Protein AF-A0A971NQT0-F1 (afdb_monomer_lite)

Radius of gyration: 19.62 Å; chains: 1; bounding box: 48×28×65 Å

Sequence (144 aa):
MRKAYPRRPQDSVWAGLAGVVLLFSMAAGVLRVYGTMVNWQVFLDGGLTQASLNLLVGLGTFQALISLMGLAGMRMSTAAGKLLPWAAVILNILAYWIERLGLWAKEQRGGNILFMIGAHLLWVALMVAFTIKPTVKEEHGQGD

pLDDT: mean 84.33, std 16.76, range [38.16, 98.31]

Structure (mmCIF, N/CA/C/O backbone):
data_AF-A0A971NQT0-F1
#
_entry.id   AF-A0A971NQT0-F1
#
loop_
_atom_site.group_PDB
_atom_site.id
_atom_site.type_symbol
_atom_site.label_atom_id
_atom_site.label_alt_id
_atom_site.label_comp_id
_atom_site.label_asym_id
_atom_site.label_entity_id
_atom_site.label_seq_id
_atom_site.pdbx_PDB_ins_code
_atom_site.Cartn_x
_atom_site.Cartn_y
_atom_site.Cartn_z
_atom_site.occupancy
_atom_site.B_iso_or_equiv
_atom_site.auth_seq_id
_atom_site.auth_comp_id
_atom_site.auth_asym_id
_atom_site.auth_atom_id
_atom_site.pdbx_PDB_model_num
ATOM 1 N N . MET A 1 1 ? 13.061 -12.566 -43.569 1.00 46.69 1 MET A N 1
ATOM 2 C CA . MET A 1 1 ? 13.692 -12.126 -42.304 1.00 46.69 1 MET A CA 1
ATOM 3 C C . MET A 1 1 ? 12.637 -11.452 -41.430 1.00 46.69 1 MET A C 1
ATOM 5 O O . MET A 1 1 ? 12.144 -10.397 -41.809 1.00 46.69 1 MET A O 1
ATOM 9 N N . ARG A 1 2 ? 12.214 -12.068 -40.314 1.00 44.81 2 ARG A N 1
ATOM 10 C CA . ARG A 1 2 ? 11.331 -11.400 -39.339 1.00 44.81 2 ARG A CA 1
ATOM 11 C C . ARG A 1 2 ? 12.193 -10.433 -38.528 1.00 44.81 2 ARG A C 1
ATOM 13 O O . ARG A 1 2 ? 13.165 -10.873 -37.924 1.00 44.81 2 ARG A O 1
ATOM 20 N N . LYS A 1 3 ? 11.870 -9.136 -38.532 1.00 45.25 3 LYS A N 1
ATOM 21 C CA . LYS A 1 3 ? 12.507 -8.170 -37.627 1.00 45.25 3 LYS A CA 1
ATOM 22 C C . LYS A 1 3 ? 12.198 -8.606 -36.195 1.00 45.25 3 LYS A C 1
ATOM 24 O O . LYS A 1 3 ? 11.035 -8.593 -35.795 1.00 45.25 3 LYS A O 1
ATOM 29 N N . ALA A 1 4 ? 13.219 -9.028 -35.454 1.00 52.34 4 ALA A N 1
ATOM 30 C CA . ALA A 1 4 ? 13.107 -9.207 -34.017 1.00 52.34 4 ALA A CA 1
ATOM 31 C C . ALA A 1 4 ? 12.853 -7.820 -33.418 1.00 52.34 4 ALA A C 1
ATOM 33 O O . ALA A 1 4 ? 13.722 -6.950 -33.448 1.00 52.34 4 ALA A O 1
ATOM 34 N N . TYR A 1 5 ? 11.625 -7.574 -32.965 1.00 47.00 5 TYR A N 1
ATOM 35 C CA . TYR A 1 5 ? 11.344 -6.374 -32.192 1.00 47.00 5 TYR A CA 1
ATOM 36 C C . TYR A 1 5 ? 12.098 -6.494 -30.864 1.00 47.00 5 TYR A C 1
ATOM 38 O O . TYR A 1 5 ? 12.036 -7.561 -30.246 1.00 47.00 5 TYR A O 1
ATOM 46 N N . PRO A 1 6 ? 12.811 -5.445 -30.418 1.00 55.88 6 PRO A N 1
ATOM 47 C CA . PRO A 1 6 ? 13.465 -5.482 -29.120 1.00 55.88 6 PRO A CA 1
ATOM 48 C C . PRO A 1 6 ? 12.402 -5.757 -28.053 1.00 55.88 6 PRO A C 1
ATOM 50 O O . PRO A 1 6 ? 11.391 -5.048 -27.990 1.00 55.88 6 PRO A O 1
ATOM 53 N N . ARG A 1 7 ? 12.615 -6.808 -27.248 1.00 53.78 7 ARG A N 1
ATOM 54 C CA . ARG A 1 7 ? 11.741 -7.130 -26.114 1.00 53.78 7 ARG A CA 1
ATOM 55 C C . ARG A 1 7 ? 11.618 -5.897 -25.233 1.00 53.78 7 ARG A C 1
ATOM 57 O O . ARG A 1 7 ? 12.614 -5.229 -24.934 1.00 53.78 7 ARG A O 1
ATOM 64 N N . ARG A 1 8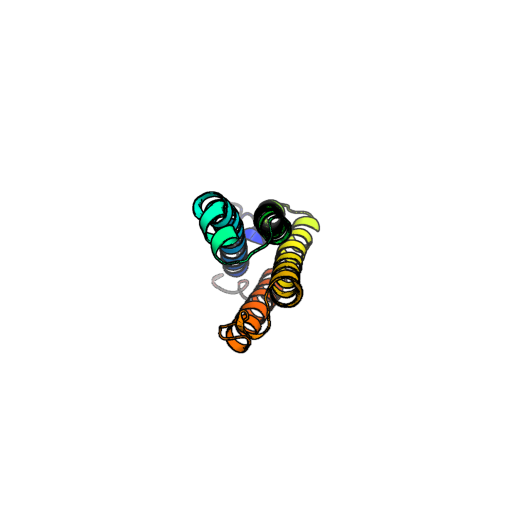 ? 10.392 -5.564 -24.835 1.00 57.84 8 ARG A N 1
ATOM 65 C CA . ARG A 1 8 ? 10.196 -4.444 -23.915 1.00 57.84 8 ARG A CA 1
ATOM 66 C C . ARG A 1 8 ? 10.791 -4.862 -22.566 1.00 57.84 8 ARG A C 1
ATOM 68 O O . ARG A 1 8 ? 10.710 -6.034 -22.212 1.00 57.84 8 ARG A O 1
ATOM 75 N N . PRO A 1 9 ? 11.328 -3.936 -21.751 1.00 56.16 9 PRO A N 1
ATOM 76 C CA . PRO A 1 9 ? 11.770 -4.248 -20.381 1.00 56.16 9 PRO A CA 1
ATOM 77 C C . PRO A 1 9 ? 10.693 -4.957 -19.526 1.00 56.16 9 PRO A C 1
ATOM 79 O O . PRO A 1 9 ? 11.000 -5.630 -18.543 1.00 56.16 9 PRO A O 1
ATOM 82 N N . GLN A 1 10 ? 9.432 -4.813 -19.945 1.00 60.56 10 GLN A N 1
ATOM 83 C CA . GLN A 1 10 ? 8.220 -5.445 -19.424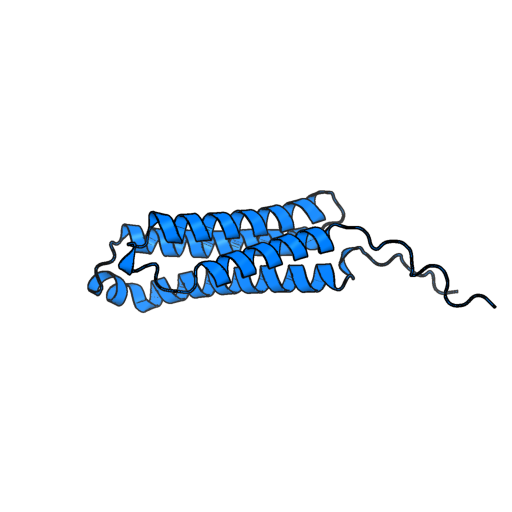 1.00 60.56 10 GLN A CA 1
ATOM 84 C C . GLN A 1 10 ? 8.171 -6.974 -19.599 1.00 60.56 10 GLN A C 1
ATOM 86 O O . GLN A 1 10 ? 7.427 -7.620 -18.872 1.00 60.56 10 GLN A O 1
ATOM 91 N N . ASP A 1 11 ? 8.975 -7.554 -20.493 1.00 65.75 11 ASP A N 1
ATOM 92 C CA . ASP A 1 11 ? 8.972 -8.994 -20.795 1.00 65.75 11 ASP A CA 1
ATOM 93 C C . ASP A 1 11 ? 9.915 -9.795 -19.873 1.00 65.75 11 ASP A C 1
ATOM 95 O O . ASP A 1 11 ? 10.142 -10.989 -20.074 1.00 65.75 11 ASP A O 1
ATOM 99 N N . SER A 1 12 ? 10.506 -9.143 -18.865 1.00 80.25 12 SER A N 1
ATOM 100 C CA . SER A 1 12 ? 11.396 -9.799 -17.906 1.00 80.25 12 SER A CA 1
ATOM 101 C C . SER A 1 12 ? 10.616 -10.542 -16.819 1.00 80.25 12 SER A C 1
ATOM 103 O O . SER A 1 12 ? 9.587 -10.072 -16.330 1.00 80.25 12 SER A O 1
ATOM 105 N N . VAL A 1 13 ? 11.157 -11.676 -16.360 1.00 85.88 13 VAL A N 1
ATOM 106 C CA . VAL A 1 13 ? 10.616 -12.427 -15.208 1.00 85.88 13 VAL A CA 1
ATOM 107 C C . VAL A 1 13 ? 10.488 -11.522 -13.975 1.00 85.88 13 VAL A C 1
ATOM 109 O O . VAL A 1 13 ? 9.508 -11.608 -13.240 1.00 85.88 13 VAL A O 1
ATOM 112 N N . TRP A 1 14 ? 11.428 -10.591 -13.791 1.00 86.88 14 TRP A N 1
ATOM 113 C CA . TRP A 1 14 ? 11.418 -9.618 -12.697 1.00 86.88 14 TRP A CA 1
ATOM 114 C C . TRP A 1 14 ? 10.257 -8.627 -12.786 1.00 86.88 14 TRP A C 1
ATOM 116 O O . TRP A 1 14 ? 9.636 -8.334 -11.768 1.00 86.88 14 TRP A O 1
ATOM 126 N N . ALA A 1 15 ? 9.916 -8.153 -13.989 1.00 86.38 15 ALA A N 1
ATOM 127 C CA . ALA A 1 15 ? 8.720 -7.341 -14.201 1.00 86.38 15 ALA A CA 1
ATOM 128 C C . ALA A 1 15 ? 7.439 -8.146 -13.930 1.00 86.38 15 ALA A C 1
ATOM 130 O O . ALA A 1 15 ? 6.526 -7.639 -13.283 1.00 86.38 15 ALA A O 1
ATOM 131 N N . GLY A 1 16 ? 7.386 -9.415 -14.341 1.00 88.38 16 GLY A N 1
ATOM 132 C CA . GLY A 1 16 ? 6.269 -10.304 -14.009 1.00 88.38 16 GLY A CA 1
ATOM 133 C C . GLY A 1 16 ? 6.078 -10.460 -12.496 1.00 88.38 16 GLY A C 1
ATOM 134 O O . GLY A 1 16 ? 4.986 -10.235 -11.978 1.00 88.38 16 GLY A O 1
ATOM 135 N N . LEU A 1 17 ? 7.155 -10.767 -11.771 1.00 91.50 17 LEU A N 1
ATOM 136 C CA . LEU A 1 17 ? 7.138 -10.924 -10.315 1.00 91.50 17 LEU A CA 1
ATOM 137 C C . LEU A 1 17 ? 6.782 -9.619 -9.587 1.00 91.50 17 LEU A C 1
ATOM 139 O O . LEU A 1 17 ? 5.973 -9.641 -8.661 1.00 91.50 17 LEU A O 1
ATOM 143 N N . ALA A 1 18 ? 7.337 -8.476 -10.005 1.00 91.31 18 ALA A N 1
ATOM 144 C CA . ALA A 1 18 ? 6.981 -7.175 -9.434 1.00 91.31 18 ALA A CA 1
ATOM 145 C C . ALA A 1 18 ? 5.495 -6.851 -9.668 1.00 91.31 18 ALA A C 1
ATOM 147 O O . ALA A 1 18 ? 4.808 -6.381 -8.759 1.00 91.31 18 ALA A O 1
ATOM 148 N N . GLY A 1 19 ? 4.969 -7.191 -10.850 1.00 92.94 19 GLY A N 1
ATOM 149 C CA . GLY A 1 19 ? 3.542 -7.107 -11.148 1.00 92.94 19 GLY A CA 1
ATOM 150 C C . GLY A 1 19 ? 2.695 -7.980 -10.218 1.00 92.94 19 GLY A C 1
ATOM 151 O O . GLY A 1 19 ? 1.688 -7.515 -9.692 1.00 92.94 19 GLY A O 1
ATOM 152 N N . VAL A 1 20 ? 3.122 -9.214 -9.940 1.00 93.88 20 VAL A N 1
ATOM 153 C CA . VAL A 1 20 ? 2.439 -10.109 -8.989 1.00 93.88 20 VAL A CA 1
ATOM 154 C C . VAL A 1 20 ? 2.418 -9.520 -7.573 1.00 93.88 20 VAL A C 1
ATOM 156 O O . VAL A 1 20 ? 1.371 -9.533 -6.929 1.00 93.88 20 VAL A O 1
ATOM 159 N N . VAL A 1 21 ? 3.526 -8.942 -7.096 1.00 93.06 21 VAL A N 1
ATOM 160 C CA . VAL A 1 21 ? 3.580 -8.280 -5.776 1.00 93.06 21 VAL A CA 1
ATOM 161 C C . VAL A 1 21 ? 2.604 -7.105 -5.691 1.00 93.06 21 VAL A C 1
ATOM 163 O O . VAL A 1 21 ? 1.876 -6.973 -4.703 1.00 93.06 21 VAL A O 1
ATOM 166 N N . LEU A 1 22 ? 2.547 -6.269 -6.729 1.00 95.44 22 LEU A N 1
ATOM 167 C CA . LEU A 1 22 ? 1.607 -5.149 -6.783 1.00 95.44 22 LEU A CA 1
ATOM 168 C C . LEU A 1 22 ? 0.156 -5.634 -6.879 1.00 95.44 22 LEU A C 1
ATOM 170 O O . LEU A 1 22 ? -0.720 -5.063 -6.234 1.00 95.44 22 LEU A O 1
ATOM 174 N N . LEU A 1 23 ? -0.110 -6.717 -7.610 1.00 96.69 23 LEU A N 1
ATOM 175 C CA . LEU A 1 23 ? -1.442 -7.314 -7.684 1.00 96.69 23 LEU A CA 1
ATOM 176 C C . LEU A 1 23 ? -1.895 -7.860 -6.324 1.00 96.69 23 LEU A C 1
ATOM 178 O O . LEU A 1 23 ? -3.018 -7.587 -5.903 1.00 96.69 23 LEU A O 1
ATOM 182 N N . PHE A 1 24 ? -1.021 -8.571 -5.607 1.00 95.25 24 PHE A N 1
ATOM 183 C CA . PHE A 1 24 ? -1.312 -9.024 -4.246 1.00 95.25 24 PHE A CA 1
ATOM 184 C C . PHE A 1 24 ? -1.527 -7.853 -3.291 1.00 95.25 24 PHE A C 1
ATOM 186 O O . PHE A 1 24 ? -2.463 -7.883 -2.497 1.00 95.25 24 PHE A O 1
ATOM 193 N N . SER A 1 25 ? -0.716 -6.799 -3.398 1.00 95.25 25 SER A N 1
ATOM 194 C CA . SER A 1 25 ? -0.894 -5.581 -2.599 1.00 95.25 25 SER A CA 1
ATOM 195 C C . SER A 1 25 ? -2.246 -4.923 -2.873 1.00 95.25 25 SER A C 1
ATOM 197 O O . SER A 1 25 ? -2.943 -4.552 -1.928 1.00 95.25 25 SER A O 1
ATOM 199 N N . MET A 1 26 ? -2.658 -4.852 -4.143 1.00 97.62 26 MET A N 1
ATOM 200 C CA . MET A 1 26 ? -3.960 -4.325 -4.547 1.00 97.62 26 MET A CA 1
ATOM 201 C C . MET A 1 26 ? -5.107 -5.160 -3.971 1.00 97.62 26 MET A C 1
ATOM 203 O O . MET A 1 26 ? -6.004 -4.616 -3.327 1.00 97.62 26 MET A O 1
ATOM 207 N N . ALA A 1 27 ? -5.054 -6.481 -4.158 1.00 97.50 27 ALA A N 1
ATOM 208 C CA . ALA A 1 27 ? -6.061 -7.406 -3.650 1.00 97.50 27 ALA A CA 1
ATOM 209 C C . ALA A 1 27 ? -6.161 -7.353 -2.119 1.00 97.50 27 ALA A C 1
ATOM 211 O O . ALA A 1 27 ? -7.262 -7.314 -1.580 1.00 97.50 27 ALA A O 1
ATOM 212 N N . ALA A 1 28 ? -5.030 -7.275 -1.414 1.00 94.75 28 ALA A N 1
ATOM 213 C CA . ALA A 1 28 ? -5.002 -7.126 0.037 1.00 94.75 28 ALA A CA 1
ATOM 214 C C . ALA A 1 28 ? -5.652 -5.812 0.502 1.00 94.75 28 ALA A C 1
ATOM 216 O O . ALA A 1 28 ? -6.382 -5.820 1.490 1.00 94.75 28 ALA A O 1
ATOM 217 N N . GLY A 1 29 ? -5.445 -4.705 -0.221 1.00 96.31 29 GLY A N 1
ATOM 218 C CA . GLY A 1 29 ? -6.124 -3.435 0.054 1.00 96.31 29 GLY A CA 1
ATOM 219 C C . GLY A 1 29 ? -7.645 -3.542 -0.095 1.00 96.31 29 GLY A C 1
ATOM 220 O O . GLY A 1 29 ? -8.384 -3.150 0.806 1.00 96.31 29 GLY A O 1
ATOM 221 N N . VAL A 1 30 ? -8.117 -4.160 -1.184 1.00 98.00 30 VAL A N 1
ATOM 222 C CA . VAL A 1 30 ? -9.554 -4.393 -1.431 1.00 98.00 30 VAL A CA 1
ATOM 223 C C . VAL A 1 30 ? -10.165 -5.310 -0.371 1.00 98.00 30 VAL A C 1
ATOM 225 O O . VAL A 1 30 ? -11.208 -4.986 0.195 1.00 98.00 30 VAL A O 1
ATOM 228 N N . LEU A 1 31 ? -9.507 -6.431 -0.062 1.00 97.56 31 LEU A N 1
ATOM 229 C CA . LEU A 1 31 ? -9.960 -7.367 0.968 1.00 97.56 31 LEU A CA 1
ATOM 230 C C . LEU A 1 31 ? -9.993 -6.719 2.351 1.00 97.56 31 LEU A C 1
ATOM 232 O O . LEU A 1 31 ? -10.904 -7.009 3.121 1.00 97.56 31 LEU A O 1
ATOM 236 N N . ARG A 1 32 ? -9.047 -5.823 2.661 1.00 94.81 32 ARG A N 1
ATOM 237 C CA . ARG A 1 32 ? -9.062 -5.046 3.906 1.00 94.81 32 ARG A CA 1
ATOM 238 C C . ARG A 1 32 ? -10.301 -4.163 3.977 1.00 94.81 32 ARG A C 1
ATOM 240 O O . ARG A 1 32 ? -11.034 -4.258 4.951 1.00 94.81 32 ARG A O 1
ATOM 247 N N . VAL A 1 33 ? -10.569 -3.363 2.941 1.00 97.69 33 VAL A N 1
ATOM 248 C CA . VAL A 1 33 ? -11.761 -2.495 2.893 1.00 97.69 33 VAL A CA 1
ATOM 249 C C . VAL A 1 33 ? -13.035 -3.316 3.056 1.00 97.69 33 VAL A C 1
ATOM 251 O O . VAL A 1 33 ? -13.853 -3.023 3.925 1.00 97.69 33 VAL A O 1
ATOM 254 N N . TYR A 1 34 ? -13.173 -4.377 2.260 1.00 97.94 34 TYR A N 1
ATOM 255 C CA . TYR A 1 34 ? -14.333 -5.256 2.310 1.00 97.94 34 TYR A CA 1
ATOM 256 C C . TYR A 1 34 ? -14.496 -5.910 3.688 1.00 97.94 34 TYR A C 1
ATOM 258 O O . TYR A 1 34 ? -15.573 -5.856 4.276 1.00 97.94 34 TYR A O 1
ATOM 266 N N . GLY A 1 35 ? -13.417 -6.466 4.243 1.00 96.31 35 GLY A N 1
ATOM 267 C CA . GLY A 1 35 ? -13.412 -7.096 5.560 1.00 96.31 35 GLY A CA 1
ATOM 268 C C . GLY A 1 35 ? -13.783 -6.125 6.680 1.00 96.31 35 GLY A C 1
ATOM 269 O O . GLY A 1 35 ? -14.577 -6.486 7.548 1.00 96.31 35 GLY A O 1
ATOM 270 N N . THR A 1 36 ? -13.277 -4.888 6.639 1.00 95.62 36 THR A N 1
ATOM 271 C CA . THR A 1 36 ? -13.642 -3.831 7.592 1.00 95.62 36 THR A CA 1
ATOM 272 C C . THR A 1 36 ? -15.110 -3.439 7.473 1.00 95.62 36 THR A C 1
ATOM 274 O O . THR A 1 36 ? -15.775 -3.306 8.494 1.00 95.62 36 THR A O 1
ATOM 277 N N . MET A 1 37 ? -15.638 -3.296 6.255 1.00 97.06 37 MET A N 1
ATOM 278 C CA . MET A 1 37 ? -17.041 -2.929 6.037 1.00 97.06 37 MET A CA 1
ATOM 279 C C . MET A 1 37 ? -18.010 -4.032 6.476 1.00 97.06 37 MET A C 1
ATOM 281 O O . MET A 1 37 ? -18.991 -3.747 7.156 1.00 97.06 37 MET A O 1
ATOM 285 N N . VAL A 1 38 ? -17.729 -5.291 6.130 1.00 98.00 38 VAL A N 1
ATOM 286 C CA . VAL A 1 38 ? -18.597 -6.426 6.487 1.00 98.00 38 VAL A CA 1
ATOM 287 C C . VAL A 1 38 ? -18.593 -6.692 7.991 1.00 98.00 38 VAL A C 1
ATOM 289 O O . VAL A 1 38 ? -19.630 -7.020 8.557 1.00 98.00 38 VAL A O 1
ATOM 292 N N . ASN A 1 39 ? -17.449 -6.520 8.655 1.00 96.38 39 ASN A N 1
ATOM 293 C CA . ASN A 1 39 ? -17.301 -6.783 10.089 1.00 96.38 39 ASN A CA 1
ATOM 294 C C . ASN A 1 39 ? -17.331 -5.498 10.929 1.00 96.38 39 ASN A C 1
ATOM 296 O O . ASN A 1 39 ? -16.823 -5.482 12.048 1.00 96.38 39 ASN A O 1
ATOM 300 N N . TRP A 1 40 ? -17.912 -4.415 10.401 1.00 95.75 40 TRP A N 1
ATOM 301 C CA . TRP A 1 40 ? -17.847 -3.089 11.016 1.00 95.75 40 TRP A CA 1
ATOM 302 C C . TRP A 1 40 ? -18.321 -3.090 12.471 1.00 95.75 40 TRP A C 1
ATOM 304 O O . TRP A 1 40 ? -17.589 -2.670 13.365 1.00 95.75 40 TRP A O 1
ATOM 314 N N . GLN A 1 41 ? -19.524 -3.622 12.712 1.00 96.50 41 GLN A N 1
ATOM 315 C CA . GLN A 1 41 ? -20.105 -3.672 14.053 1.00 96.50 41 GLN A CA 1
ATOM 316 C C . GLN A 1 41 ? -19.307 -4.589 14.984 1.00 96.50 41 GLN A C 1
ATOM 318 O O . GLN A 1 41 ? -19.037 -4.214 16.116 1.00 96.50 41 GLN A O 1
ATOM 323 N N . VAL A 1 42 ? -18.835 -5.734 14.481 1.00 95.00 42 VAL A N 1
ATOM 324 C CA . VAL A 1 42 ? -18.010 -6.677 15.253 1.00 95.00 42 VAL A CA 1
ATOM 325 C C . VAL A 1 42 ? -16.731 -6.008 15.758 1.00 95.00 42 VAL A C 1
ATOM 327 O O . VAL A 1 42 ? -16.322 -6.234 16.894 1.00 95.00 42 VAL A O 1
ATOM 330 N N . PHE A 1 43 ? -16.096 -5.158 14.947 1.00 92.94 43 PHE A N 1
ATOM 331 C CA . PHE A 1 43 ? -14.912 -4.431 15.392 1.00 92.94 43 PHE A CA 1
ATOM 332 C C . PHE A 1 43 ? -15.226 -3.329 16.408 1.00 92.94 43 PHE A C 1
ATOM 334 O O . PHE A 1 43 ? -14.442 -3.149 17.340 1.00 92.94 43 PHE A O 1
ATOM 341 N N . LEU A 1 44 ? -16.349 -2.615 16.255 1.00 94.06 44 LEU A N 1
ATOM 342 C CA . LEU A 1 44 ? -16.808 -1.647 17.260 1.00 94.06 44 LEU A CA 1
ATOM 343 C C . LEU A 1 44 ? -17.077 -2.338 18.603 1.00 94.06 44 LEU A C 1
ATOM 345 O O . LEU A 1 44 ? -16.583 -1.886 19.634 1.00 94.06 44 LEU A O 1
ATOM 349 N N . ASP A 1 45 ? -17.781 -3.470 18.576 1.00 94.69 45 ASP A N 1
ATOM 350 C CA . ASP A 1 45 ? -18.077 -4.282 19.760 1.00 94.69 45 ASP A CA 1
ATOM 351 C C . ASP A 1 45 ? -16.791 -4.863 20.380 1.00 94.69 45 ASP A C 1
ATOM 353 O O . ASP A 1 45 ? -16.687 -5.019 21.595 1.00 94.69 45 ASP A O 1
ATOM 357 N N . GLY A 1 46 ? -15.774 -5.122 19.550 1.00 87.81 46 GLY A N 1
ATOM 358 C CA . GLY A 1 46 ? -14.423 -5.519 19.955 1.00 87.81 46 GLY A CA 1
ATOM 359 C C . GLY A 1 46 ? -13.549 -4.381 20.499 1.00 87.81 46 GLY A C 1
ATOM 360 O O . GLY A 1 46 ? -12.378 -4.610 20.804 1.00 87.81 46 GLY A O 1
ATOM 361 N N . GLY A 1 47 ? -14.088 -3.163 20.617 1.00 88.62 47 GLY A N 1
ATOM 362 C CA . GLY A 1 47 ? -13.417 -2.018 21.231 1.00 88.62 47 GLY A CA 1
ATOM 363 C C . GLY A 1 47 ? -12.622 -1.129 20.271 1.00 88.62 47 GLY A C 1
ATOM 364 O O . GLY A 1 47 ? -11.904 -0.240 20.735 1.00 88.62 47 GLY A O 1
ATOM 365 N N . LEU A 1 48 ? -12.728 -1.319 18.949 1.00 89.25 48 LEU A N 1
ATOM 366 C CA . LEU A 1 48 ? -12.183 -0.348 17.995 1.00 89.25 48 LEU A CA 1
ATOM 367 C C . LEU A 1 48 ? -13.075 0.893 17.939 1.00 89.25 48 LEU A C 1
ATOM 369 O O . LEU A 1 48 ? -14.299 0.823 17.991 1.00 89.25 48 LEU A O 1
ATOM 373 N N . THR A 1 49 ? -12.451 2.055 17.766 1.00 92.25 49 THR A N 1
ATOM 374 C CA . THR A 1 49 ? -13.192 3.301 17.555 1.00 92.25 49 THR A CA 1
ATOM 375 C C . THR A 1 49 ? -13.638 3.434 16.099 1.00 92.25 49 THR A C 1
ATOM 377 O O . THR A 1 49 ? -13.002 2.905 15.183 1.00 92.25 49 THR A O 1
ATOM 380 N N . GLN A 1 50 ? -14.677 4.236 15.855 1.00 94.19 50 GLN A N 1
ATOM 381 C CA . GLN A 1 50 ? -15.103 4.585 14.496 1.00 94.19 50 GLN A CA 1
ATOM 382 C C . GLN A 1 50 ? -13.970 5.231 13.678 1.00 94.19 50 GLN A C 1
ATOM 384 O O . GLN A 1 50 ? -13.830 4.963 12.485 1.00 94.19 50 GLN A O 1
ATOM 389 N N . ALA A 1 51 ? -13.120 6.038 14.322 1.00 92.38 51 ALA A N 1
ATOM 390 C CA . ALA A 1 51 ? -11.954 6.643 13.684 1.00 92.38 51 ALA A CA 1
ATOM 391 C C . ALA A 1 51 ? -10.940 5.586 13.212 1.00 92.38 51 ALA A C 1
ATOM 393 O O . ALA A 1 51 ? -10.444 5.676 12.090 1.00 92.38 51 ALA A O 1
ATOM 394 N N . SER A 1 52 ? -10.682 4.556 14.025 1.00 91.12 52 SER A N 1
ATOM 395 C CA . SER A 1 52 ? -9.802 3.438 13.662 1.00 91.12 52 SER A CA 1
ATOM 396 C C . SER A 1 52 ? -10.327 2.681 12.439 1.00 91.12 52 SER A C 1
ATOM 398 O O . SER A 1 52 ? -9.557 2.376 11.532 1.00 91.12 52 SER A O 1
ATOM 400 N N . LEU A 1 53 ? -11.638 2.428 12.372 1.00 93.75 53 LEU A N 1
ATOM 401 C CA . LEU A 1 53 ? -12.258 1.726 11.241 1.00 93.75 53 LEU A CA 1
ATOM 402 C C . LEU A 1 53 ? -12.252 2.555 9.956 1.00 93.75 53 LEU A C 1
ATOM 404 O O . LEU A 1 53 ? -11.894 2.040 8.896 1.00 93.75 53 LEU A O 1
ATOM 408 N N . ASN A 1 54 ? -12.563 3.850 10.053 1.00 94.94 54 ASN A N 1
ATOM 409 C CA . ASN A 1 54 ? -12.440 4.778 8.927 1.00 94.94 54 ASN A CA 1
ATOM 410 C C . ASN A 1 54 ? -11.010 4.792 8.375 1.00 94.94 54 ASN A C 1
ATOM 412 O O . ASN A 1 54 ? -10.803 4.798 7.162 1.00 94.94 54 ASN A O 1
ATOM 416 N N . LEU A 1 55 ? -10.016 4.763 9.263 1.00 92.56 55 LEU A N 1
ATOM 417 C CA . LEU A 1 55 ? -8.617 4.766 8.871 1.00 92.56 55 LEU A CA 1
ATOM 418 C C . LEU A 1 55 ? -8.195 3.422 8.246 1.00 92.56 55 LEU A C 1
ATOM 420 O O . LEU A 1 55 ? -7.492 3.442 7.240 1.00 92.56 55 LEU A O 1
ATOM 424 N N . LEU A 1 56 ? -8.687 2.274 8.729 1.00 93.44 56 LEU A N 1
ATOM 425 C CA . LEU A 1 56 ? -8.472 0.971 8.073 1.00 93.44 56 LEU A CA 1
ATOM 426 C C . LEU A 1 56 ? -9.044 0.929 6.649 1.00 93.44 56 LEU A C 1
ATOM 428 O O . LEU A 1 56 ? -8.367 0.466 5.726 1.00 93.44 56 LEU A O 1
ATOM 432 N N . VAL A 1 57 ? -10.254 1.463 6.446 1.00 96.62 57 VAL A N 1
ATOM 433 C CA . VAL A 1 57 ? -10.845 1.618 5.106 1.00 96.62 57 VAL A CA 1
ATOM 434 C C . VAL A 1 57 ? -9.998 2.558 4.247 1.00 96.62 57 VAL A C 1
ATOM 436 O O . VAL A 1 57 ? -9.702 2.245 3.092 1.00 96.62 57 VAL A O 1
ATOM 439 N N . GLY A 1 58 ? -9.565 3.688 4.808 1.00 95.94 58 GLY A N 1
ATOM 440 C CA . GLY A 1 58 ? -8.721 4.662 4.121 1.00 95.94 58 GLY A CA 1
ATOM 441 C C . GLY A 1 58 ? -7.387 4.068 3.664 1.00 95.94 58 GLY A C 1
ATOM 442 O O . GLY A 1 58 ? -7.032 4.192 2.494 1.00 95.94 58 GLY A O 1
ATOM 443 N N . LEU A 1 59 ? -6.678 3.363 4.548 1.00 94.56 59 LEU A N 1
ATOM 444 C CA . LEU A 1 59 ? -5.403 2.714 4.232 1.00 94.56 59 LEU A CA 1
ATOM 445 C C . LEU A 1 59 ? -5.564 1.561 3.243 1.00 94.56 59 LEU A C 1
ATOM 447 O O . LEU A 1 59 ? -4.750 1.442 2.330 1.00 94.56 59 LEU A O 1
ATOM 451 N N . GLY A 1 60 ? -6.618 0.749 3.368 1.00 96.25 60 GLY A N 1
ATOM 452 C CA . GLY A 1 60 ? -6.913 -0.307 2.397 1.00 96.25 60 GLY A CA 1
ATOM 453 C C . GLY A 1 60 ? -7.204 0.255 1.002 1.00 96.25 60 GLY A C 1
ATOM 454 O O . GLY A 1 60 ? -6.670 -0.238 0.007 1.00 96.25 60 GLY A O 1
ATOM 455 N N . THR A 1 61 ? -7.973 1.345 0.931 1.00 97.94 61 THR A N 1
ATOM 456 C CA . THR A 1 61 ? -8.272 2.051 -0.324 1.00 97.94 61 THR A CA 1
ATOM 457 C C . THR A 1 61 ? -7.007 2.659 -0.925 1.00 97.94 61 THR A C 1
ATOM 459 O O . THR A 1 61 ? -6.719 2.450 -2.102 1.00 97.94 61 THR A O 1
ATOM 462 N N . PHE A 1 62 ? -6.212 3.360 -0.114 1.00 97.12 62 PHE A N 1
ATOM 463 C CA . PHE A 1 62 ? -4.931 3.930 -0.528 1.00 97.12 62 PHE A CA 1
ATOM 464 C C . PHE A 1 62 ? -3.984 2.856 -1.078 1.00 97.12 62 PHE A C 1
ATOM 466 O O . PHE A 1 62 ? -3.453 3.010 -2.177 1.00 97.12 62 PHE A O 1
ATOM 473 N N . GLN A 1 63 ? -3.834 1.740 -0.360 1.00 97.56 63 GLN A N 1
ATOM 474 C CA . GLN A 1 63 ? -3.022 0.598 -0.774 1.00 97.56 63 GLN A CA 1
ATOM 475 C C . GLN A 1 63 ? -3.506 0.008 -2.108 1.00 97.56 63 GLN A C 1
ATOM 477 O O . GLN A 1 63 ? -2.692 -0.283 -2.989 1.00 97.56 63 GLN A O 1
ATOM 482 N N . ALA A 1 64 ? -4.820 -0.142 -2.300 1.00 97.88 64 ALA A N 1
ATOM 483 C CA . ALA A 1 64 ? -5.377 -0.632 -3.558 1.00 97.88 64 ALA A CA 1
ATOM 484 C C . ALA A 1 64 ? -5.070 0.314 -4.730 1.00 97.88 64 ALA A C 1
ATOM 486 O O . ALA A 1 64 ? -4.559 -0.121 -5.765 1.00 97.88 64 ALA A O 1
ATOM 487 N N . LEU A 1 65 ? -5.316 1.613 -4.545 1.00 98.31 65 LEU A N 1
ATOM 488 C CA . LEU A 1 65 ? -5.116 2.629 -5.578 1.00 98.31 65 LEU A CA 1
ATOM 489 C C . LEU A 1 65 ? -3.643 2.801 -5.948 1.00 98.31 65 LEU A C 1
ATOM 491 O O . LEU A 1 65 ? -3.311 2.809 -7.133 1.00 98.31 65 LEU A O 1
ATOM 495 N N . ILE A 1 66 ? -2.743 2.888 -4.964 1.00 97.38 66 ILE A N 1
ATOM 496 C CA . ILE A 1 66 ? -1.317 3.076 -5.244 1.00 97.38 66 ILE A CA 1
ATOM 497 C C . ILE A 1 66 ? -0.723 1.846 -5.942 1.00 97.38 66 ILE A C 1
ATOM 499 O O . ILE A 1 66 ? 0.089 1.979 -6.856 1.00 97.38 66 ILE A O 1
ATOM 503 N N . SER A 1 67 ? -1.187 0.646 -5.584 1.00 97.50 67 SER A N 1
ATOM 504 C CA . SER A 1 67 ? -0.768 -0.597 -6.236 1.00 97.50 67 SER A CA 1
ATOM 505 C C . SER A 1 67 ? -1.266 -0.673 -7.681 1.00 97.50 67 SER A C 1
ATOM 507 O O . SER A 1 67 ? -0.505 -1.050 -8.575 1.00 97.50 67 SER A O 1
ATOM 509 N N . LEU A 1 68 ? -2.506 -0.241 -7.938 1.00 97.31 68 LEU A N 1
ATOM 510 C CA . LEU A 1 68 ? -3.051 -0.107 -9.290 1.00 97.31 68 LEU A CA 1
ATOM 511 C C . LEU A 1 68 ? -2.258 0.912 -10.123 1.00 97.31 68 LEU A C 1
ATOM 513 O O . LEU A 1 68 ? -1.931 0.636 -11.278 1.00 97.31 68 LEU A O 1
ATOM 517 N N . MET A 1 69 ? -1.896 2.058 -9.540 1.00 96.19 69 MET A N 1
ATOM 518 C CA . MET A 1 69 ? -1.027 3.046 -10.190 1.00 96.19 69 MET A CA 1
ATOM 519 C C . MET A 1 69 ? 0.354 2.469 -10.509 1.00 96.19 69 MET A C 1
ATOM 521 O O . MET A 1 69 ? 0.876 2.715 -11.595 1.00 96.19 69 MET A O 1
ATOM 525 N N . GLY A 1 70 ? 0.929 1.666 -9.609 1.00 95.19 70 GLY A N 1
ATOM 526 C CA . GLY A 1 70 ? 2.167 0.929 -9.857 1.00 95.19 70 GLY A CA 1
ATOM 527 C C . GLY A 1 70 ? 2.041 0.006 -11.071 1.00 95.19 70 GLY A C 1
ATOM 528 O O . GLY A 1 70 ? 2.843 0.103 -11.997 1.00 95.19 70 GLY A O 1
ATOM 529 N N . LEU A 1 71 ? 0.991 -0.823 -11.115 1.00 94.69 71 LEU A N 1
ATOM 530 C CA . LEU A 1 71 ? 0.710 -1.742 -12.227 1.00 94.69 71 LEU A CA 1
ATOM 531 C C . LEU A 1 71 ? 0.519 -1.014 -13.563 1.00 94.69 71 LEU A C 1
ATOM 533 O O . LEU A 1 71 ? 1.069 -1.432 -14.584 1.00 94.69 71 LEU A O 1
ATOM 537 N N . ALA A 1 72 ? -0.250 0.077 -13.565 1.00 93.06 72 ALA A N 1
ATOM 538 C CA . ALA A 1 72 ? -0.434 0.915 -14.745 1.00 93.06 72 ALA A CA 1
ATOM 539 C C . ALA A 1 72 ? 0.897 1.543 -15.182 1.00 93.06 72 ALA A C 1
ATOM 541 O O . ALA A 1 72 ? 1.237 1.527 -16.367 1.00 93.06 72 ALA A O 1
ATOM 542 N N . GLY A 1 73 ? 1.683 2.012 -14.211 1.00 91.31 73 GLY A N 1
ATOM 543 C CA . GLY A 1 73 ? 3.012 2.567 -14.405 1.00 91.31 73 GLY A CA 1
ATOM 544 C C . GLY A 1 73 ? 3.943 1.608 -15.131 1.00 91.31 73 GLY A C 1
ATOM 545 O O . GLY A 1 73 ? 4.537 2.008 -16.124 1.00 91.31 73 GLY A O 1
ATOM 546 N N . MET A 1 74 ? 3.988 0.327 -14.744 1.00 88.62 74 MET A N 1
ATOM 547 C CA . MET A 1 74 ? 4.840 -0.684 -15.400 1.00 88.62 74 MET A CA 1
ATOM 548 C C . MET A 1 74 ? 4.646 -0.757 -16.921 1.00 88.62 74 MET A C 1
ATOM 550 O O . MET A 1 74 ? 5.572 -1.139 -17.636 1.00 88.62 74 MET A O 1
ATOM 554 N N . ARG A 1 75 ? 3.468 -0.378 -17.437 1.00 85.94 75 ARG A N 1
ATOM 555 C CA . ARG A 1 75 ? 3.141 -0.399 -18.873 1.00 85.94 75 ARG A CA 1
ATOM 556 C C . ARG A 1 75 ? 3.677 0.812 -19.646 1.00 85.94 75 ARG A C 1
ATOM 558 O O . ARG A 1 75 ? 3.691 0.785 -20.876 1.00 85.94 75 ARG A O 1
ATOM 565 N N . MET A 1 76 ? 4.153 1.848 -18.960 1.00 84.31 76 MET A N 1
ATOM 566 C CA . MET A 1 76 ? 4.671 3.071 -19.573 1.00 84.31 76 MET A CA 1
ATOM 567 C C . MET A 1 76 ? 6.124 2.892 -20.041 1.00 84.31 76 MET A C 1
ATOM 569 O O . MET A 1 76 ? 6.949 2.313 -19.340 1.00 84.31 76 MET A O 1
ATOM 573 N N . SER A 1 77 ? 6.464 3.433 -21.215 1.00 75.19 77 SER A N 1
ATOM 574 C CA . SER A 1 77 ? 7.833 3.417 -21.768 1.00 75.19 77 SER A CA 1
ATOM 575 C C . SER A 1 77 ? 8.713 4.581 -21.290 1.00 75.19 77 SER A C 1
ATOM 577 O O . SER A 1 77 ? 9.866 4.696 -21.701 1.00 75.19 77 SER A O 1
ATOM 579 N N . THR A 1 78 ? 8.173 5.468 -20.454 1.00 81.31 78 THR A N 1
ATOM 580 C CA . THR A 1 78 ? 8.854 6.657 -19.927 1.00 81.31 78 THR A CA 1
ATOM 581 C C . THR A 1 78 ? 9.542 6.359 -18.590 1.00 81.31 78 THR A C 1
ATOM 583 O O . THR A 1 78 ? 9.430 5.260 -18.047 1.00 81.31 78 THR A O 1
ATOM 586 N N . ALA A 1 79 ? 10.224 7.351 -18.003 1.00 83.06 79 ALA A N 1
ATOM 587 C CA . ALA A 1 79 ? 10.782 7.242 -16.649 1.00 83.06 79 ALA A CA 1
ATOM 588 C C . ALA A 1 79 ? 9.726 6.839 -15.595 1.00 83.06 79 ALA A C 1
ATOM 590 O O . ALA A 1 79 ? 10.044 6.134 -14.634 1.00 83.06 79 ALA A O 1
ATOM 591 N N . ALA A 1 80 ? 8.455 7.198 -15.819 1.00 85.44 80 ALA A N 1
ATOM 592 C CA . ALA A 1 80 ? 7.332 6.786 -14.979 1.00 85.44 80 ALA A CA 1
ATOM 593 C C . ALA A 1 80 ? 7.188 5.257 -14.881 1.00 85.44 80 ALA A C 1
ATOM 595 O O . ALA A 1 80 ? 6.768 4.757 -13.838 1.00 85.44 80 ALA A O 1
ATOM 596 N N . GLY A 1 81 ? 7.626 4.515 -15.908 1.00 85.56 81 GLY A N 1
ATOM 597 C CA . GLY A 1 81 ? 7.600 3.053 -15.937 1.00 85.56 81 GLY A CA 1
ATOM 598 C C . GLY A 1 81 ? 8.440 2.373 -14.863 1.00 85.56 81 GLY A C 1
ATOM 599 O O . GLY A 1 81 ? 8.162 1.237 -14.488 1.00 85.56 81 GLY A O 1
ATOM 600 N N . LYS A 1 82 ? 9.434 3.085 -14.321 1.00 86.88 82 LYS A N 1
ATOM 601 C CA . LYS A 1 82 ? 10.236 2.629 -13.179 1.00 86.88 82 LYS A CA 1
ATOM 602 C C . LYS A 1 82 ? 9.814 3.303 -11.880 1.00 86.88 82 LYS A C 1
ATOM 604 O O . LYS A 1 82 ? 9.769 2.646 -10.846 1.00 86.88 82 LYS A O 1
ATOM 609 N N . LEU A 1 83 ? 9.500 4.598 -11.935 1.00 91.06 83 LEU A N 1
ATOM 610 C CA . LEU A 1 83 ? 9.212 5.395 -10.744 1.00 91.06 83 LEU A CA 1
ATOM 611 C C . LEU A 1 83 ? 7.894 5.004 -10.068 1.00 91.06 83 LEU A C 1
ATOM 613 O O . LEU A 1 83 ? 7.864 4.881 -8.848 1.00 91.06 83 LEU A O 1
ATOM 617 N N . LEU A 1 84 ? 6.821 4.777 -10.831 1.00 93.06 84 LEU A N 1
ATOM 618 C CA . LEU A 1 84 ? 5.504 4.472 -10.260 1.00 93.06 84 LEU A CA 1
ATOM 619 C C . LEU A 1 84 ? 5.465 3.124 -9.517 1.00 93.06 84 LEU A C 1
ATOM 621 O O . LEU A 1 84 ? 4.970 3.103 -8.391 1.00 93.06 84 LEU A O 1
ATOM 625 N N . PRO A 1 85 ? 6.021 2.019 -10.055 1.00 93.12 85 PRO A N 1
ATOM 626 C CA . PRO A 1 85 ? 6.139 0.767 -9.304 1.00 93.12 85 PRO A CA 1
ATOM 627 C C . PRO A 1 85 ? 6.947 0.917 -8.009 1.00 93.12 85 PRO A C 1
ATOM 629 O O . PRO A 1 85 ? 6.549 0.397 -6.969 1.00 93.12 85 PRO A O 1
ATOM 632 N N . TRP A 1 86 ? 8.058 1.663 -8.053 1.00 94.50 86 TRP A N 1
ATOM 633 C CA . TRP A 1 86 ? 8.886 1.933 -6.872 1.00 94.50 86 TRP A CA 1
ATOM 634 C C . TRP A 1 86 ? 8.123 2.716 -5.808 1.00 94.50 86 TRP A C 1
ATOM 636 O O . TRP A 1 86 ? 8.121 2.326 -4.640 1.00 94.50 86 TRP A O 1
ATOM 646 N N . ALA A 1 87 ? 7.448 3.791 -6.217 1.00 95.31 87 ALA A N 1
ATOM 647 C CA . ALA A 1 87 ? 6.627 4.598 -5.328 1.00 95.31 87 ALA A CA 1
ATOM 648 C C . ALA A 1 87 ? 5.513 3.754 -4.696 1.00 95.31 87 ALA A C 1
ATOM 650 O O . ALA A 1 87 ? 5.326 3.812 -3.485 1.00 95.31 87 ALA A O 1
ATOM 651 N N . ALA A 1 88 ? 4.831 2.922 -5.488 1.00 96.12 88 ALA A N 1
ATOM 652 C CA . ALA A 1 88 ? 3.779 2.039 -4.999 1.00 96.12 88 ALA A CA 1
ATOM 653 C C . ALA A 1 88 ? 4.286 1.061 -3.934 1.00 96.12 88 ALA A C 1
ATOM 655 O O . ALA A 1 88 ? 3.674 0.951 -2.872 1.00 96.12 88 ALA A O 1
ATOM 656 N N . VAL A 1 89 ? 5.423 0.396 -4.174 1.00 95.12 89 VAL A N 1
ATOM 657 C CA . VAL A 1 89 ? 6.018 -0.504 -3.177 1.00 95.12 89 VAL A CA 1
ATOM 658 C C . VAL A 1 89 ? 6.358 0.268 -1.909 1.00 95.12 89 VAL A C 1
ATOM 660 O O . VAL A 1 89 ? 5.822 -0.076 -0.862 1.00 95.12 89 VAL A O 1
ATOM 663 N N . ILE A 1 90 ? 7.157 1.338 -1.989 1.00 96.38 90 ILE A N 1
ATOM 664 C CA . ILE A 1 90 ? 7.591 2.110 -0.810 1.00 96.38 90 ILE A CA 1
ATOM 665 C C . ILE A 1 90 ? 6.391 2.614 -0.001 1.00 96.38 90 ILE A C 1
ATOM 667 O O . ILE A 1 90 ? 6.363 2.453 1.219 1.00 96.38 90 ILE A O 1
ATOM 671 N N . LEU A 1 91 ? 5.388 3.188 -0.665 1.00 96.62 91 LEU A N 1
ATOM 672 C CA . LEU A 1 91 ? 4.204 3.716 0.004 1.00 96.62 91 LEU A CA 1
ATOM 673 C C . LEU A 1 91 ? 3.385 2.615 0.684 1.00 96.62 91 LEU A C 1
ATOM 675 O O . LEU A 1 91 ? 2.898 2.844 1.787 1.00 96.62 91 LEU A O 1
ATOM 679 N N . ASN A 1 92 ? 3.294 1.417 0.100 1.00 95.44 92 ASN A N 1
ATOM 680 C CA . ASN A 1 92 ? 2.666 0.270 0.760 1.00 95.44 92 ASN A CA 1
ATOM 681 C C . ASN A 1 92 ? 3.440 -0.176 2.010 1.00 95.44 92 ASN A C 1
ATOM 683 O O . ASN A 1 92 ? 2.820 -0.439 3.040 1.00 95.44 92 ASN A O 1
ATOM 687 N N . ILE A 1 93 ? 4.780 -0.210 1.955 1.00 95.31 93 ILE A N 1
ATOM 688 C CA . ILE A 1 93 ? 5.618 -0.539 3.125 1.00 95.31 93 ILE A CA 1
ATOM 689 C C . ILE A 1 93 ? 5.376 0.478 4.244 1.00 95.31 93 ILE A C 1
ATOM 691 O O . ILE A 1 93 ? 5.123 0.107 5.390 1.00 95.31 93 ILE A O 1
ATOM 695 N N . LEU A 1 94 ? 5.434 1.771 3.914 1.00 94.81 94 LEU A N 1
ATOM 696 C CA . LEU A 1 94 ? 5.226 2.847 4.880 1.00 94.81 94 LEU A CA 1
ATOM 697 C C . LEU A 1 94 ? 3.818 2.804 5.473 1.00 94.81 94 LEU A C 1
ATOM 699 O O . LEU A 1 94 ? 3.681 2.855 6.693 1.00 94.81 94 LEU A O 1
ATOM 703 N N . ALA A 1 95 ? 2.789 2.654 4.636 1.00 92.00 95 ALA A N 1
ATOM 704 C CA . ALA A 1 95 ? 1.404 2.542 5.081 1.00 92.00 95 ALA A CA 1
ATOM 705 C C . ALA A 1 95 ? 1.224 1.372 6.056 1.00 92.00 95 ALA A C 1
ATOM 707 O O . ALA A 1 95 ? 0.632 1.555 7.115 1.00 92.00 95 ALA A O 1
ATOM 708 N N . TYR A 1 96 ? 1.806 0.207 5.755 1.00 92.31 96 TYR A N 1
ATOM 709 C CA . TYR A 1 96 ? 1.778 -0.949 6.649 1.00 92.31 96 TYR A CA 1
ATOM 710 C C . TYR A 1 96 ? 2.410 -0.652 8.019 1.00 92.31 96 TYR A C 1
ATOM 712 O O . TYR A 1 96 ? 1.834 -0.998 9.052 1.00 92.31 96 TYR A O 1
ATOM 720 N N . TRP A 1 97 ? 3.580 -0.008 8.066 1.00 92.75 97 TRP A N 1
ATOM 721 C CA . TRP A 1 97 ? 4.232 0.297 9.344 1.00 92.75 97 TRP A CA 1
ATOM 722 C C . TRP A 1 97 ? 3.518 1.400 10.123 1.00 92.75 97 TRP A C 1
ATOM 724 O O . TRP A 1 97 ? 3.413 1.294 11.344 1.00 92.75 97 TRP A O 1
ATOM 734 N N . ILE A 1 98 ? 2.988 2.416 9.440 1.00 89.94 98 ILE A N 1
ATOM 735 C CA . ILE A 1 98 ? 2.155 3.459 10.054 1.00 89.94 98 ILE A CA 1
ATOM 736 C C . ILE A 1 98 ? 0.903 2.829 10.665 1.00 89.94 98 ILE A C 1
ATOM 738 O O . ILE A 1 98 ? 0.594 3.097 11.822 1.00 89.94 98 ILE A O 1
ATOM 742 N N . GLU A 1 99 ? 0.229 1.938 9.935 1.00 89.62 99 GLU A N 1
ATOM 743 C CA . GLU A 1 99 ? -0.908 1.169 10.443 1.00 89.62 99 GLU A CA 1
ATOM 744 C C . GLU A 1 99 ? -0.504 0.371 11.688 1.00 89.62 99 GLU A C 1
ATOM 746 O O . GLU A 1 99 ? -1.092 0.519 12.759 1.00 89.62 99 GLU A O 1
ATOM 751 N N . ARG A 1 100 ? 0.556 -0.439 11.576 1.00 87.56 100 ARG A N 1
ATOM 752 C CA . ARG A 1 100 ? 0.998 -1.352 12.635 1.00 87.56 100 ARG A CA 1
ATOM 753 C C . ARG A 1 100 ? 1.441 -0.635 13.907 1.00 87.56 100 ARG A C 1
ATOM 755 O O . ARG A 1 100 ? 1.188 -1.133 15.001 1.00 87.56 100 ARG A O 1
ATOM 762 N N . LEU A 1 101 ? 2.129 0.496 13.780 1.00 87.56 101 LEU A N 1
ATOM 763 C CA . LEU A 1 101 ? 2.666 1.242 14.918 1.00 87.56 101 LEU A CA 1
ATOM 764 C C . LEU A 1 101 ? 1.677 2.273 15.471 1.00 87.56 101 LEU A C 1
ATOM 766 O O . LEU A 1 101 ? 1.719 2.541 16.671 1.00 87.56 101 LEU A O 1
ATOM 770 N N . GLY A 1 102 ? 0.815 2.833 14.620 1.00 83.44 102 GLY A N 1
ATOM 771 C CA . GLY A 1 102 ? -0.108 3.911 14.969 1.00 83.44 102 GLY A CA 1
ATOM 772 C C . GLY A 1 102 ? -1.496 3.447 15.406 1.00 83.44 102 GLY A C 1
ATOM 773 O O . GLY A 1 102 ? -2.067 4.064 16.300 1.00 83.44 102 GLY A O 1
ATOM 774 N N . LEU A 1 103 ? -2.042 2.375 14.818 1.00 81.25 103 LEU A N 1
ATOM 775 C CA . LEU A 1 103 ? -3.404 1.915 15.136 1.00 81.25 103 LEU A CA 1
ATOM 776 C C . LEU A 1 103 ? -3.460 0.830 16.197 1.00 81.25 103 LEU A C 1
ATOM 778 O O . LEU A 1 103 ? -4.396 0.799 16.990 1.00 81.25 103 LEU A O 1
ATOM 782 N N . TRP A 1 104 ? -2.495 -0.084 16.183 1.00 81.38 104 TRP A N 1
ATOM 783 C CA . TRP A 1 104 ? -2.580 -1.301 16.978 1.00 81.38 104 TRP A CA 1
ATOM 784 C C . TRP A 1 104 ? -1.769 -1.170 18.272 1.00 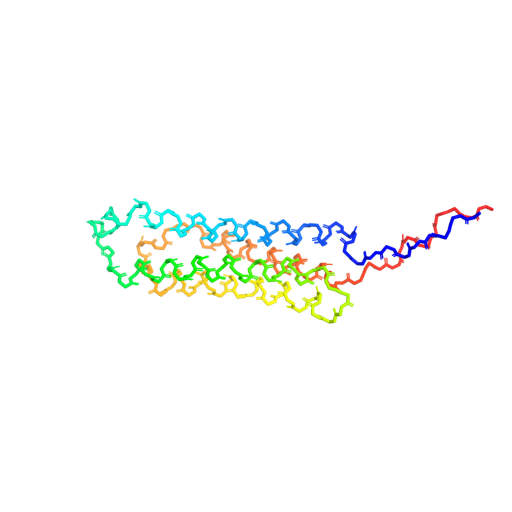81.38 104 TRP A C 1
ATOM 786 O O . TRP A 1 104 ? -0.580 -0.812 18.255 1.00 81.38 104 TRP A O 1
ATOM 796 N N . ALA A 1 105 ? -2.410 -1.499 19.399 1.00 76.88 105 ALA A N 1
ATOM 797 C CA . ALA A 1 105 ? -1.758 -1.603 20.706 1.00 76.88 105 ALA A CA 1
ATOM 798 C C . ALA A 1 105 ? -0.633 -2.651 20.669 1.00 76.88 105 ALA A C 1
ATOM 800 O O . ALA A 1 105 ? -0.673 -3.570 19.852 1.00 76.88 105 ALA A O 1
ATOM 801 N N . LYS A 1 106 ? 0.385 -2.543 21.535 1.00 76.12 106 LYS A N 1
ATOM 802 C CA . LYS A 1 106 ? 1.566 -3.434 21.489 1.00 76.12 106 LYS A CA 1
ATOM 803 C C . LYS A 1 106 ? 1.179 -4.912 21.571 1.00 76.12 106 LYS A C 1
ATOM 805 O O . LYS A 1 106 ? 1.767 -5.735 20.879 1.00 76.12 106 LYS A O 1
ATOM 810 N N . GLU A 1 107 ? 0.152 -5.205 22.351 1.00 76.50 107 GLU A N 1
ATOM 811 C CA . GLU A 1 107 ? -0.420 -6.525 22.596 1.00 76.50 107 GLU A CA 1
ATOM 812 C C . GLU A 1 107 ? -1.195 -7.039 21.369 1.00 76.50 107 GLU A C 1
ATOM 814 O O . GLU A 1 107 ? -1.239 -8.238 21.110 1.00 76.50 107 GLU A O 1
ATOM 819 N N . GLN A 1 108 ? -1.750 -6.125 20.566 1.00 71.62 108 GLN A N 1
ATOM 820 C CA . GLN A 1 108 ? -2.484 -6.404 19.327 1.00 71.62 108 GLN A CA 1
ATOM 821 C C . GLN A 1 108 ? -1.586 -6.414 18.083 1.00 71.62 108 GLN A C 1
ATOM 823 O O . GLN A 1 108 ? -1.991 -6.902 17.031 1.00 71.62 108 GLN A O 1
ATOM 828 N N . ARG A 1 109 ? -0.327 -5.964 18.191 1.00 77.00 109 ARG A N 1
ATOM 829 C CA . ARG A 1 109 ? 0.703 -6.105 17.141 1.00 77.00 109 ARG A CA 1
ATOM 830 C C . ARG A 1 109 ? 1.192 -7.550 16.995 1.00 77.00 109 ARG A C 1
ATOM 832 O O . ARG A 1 109 ? 2.304 -7.753 16.503 1.00 77.00 109 ARG A O 1
ATOM 839 N N . GLY A 1 110 ? 0.407 -8.539 17.422 1.00 67.00 110 GLY A N 1
ATOM 840 C CA . GLY A 1 110 ? 0.724 -9.958 17.329 1.00 67.00 110 GLY A CA 1
ATOM 841 C C . GLY A 1 110 ? 1.156 -10.367 15.916 1.00 67.00 110 GLY A C 1
ATOM 842 O O . GLY A 1 110 ? 0.708 -9.818 14.907 1.00 67.00 110 GLY A O 1
ATOM 843 N N . GLY A 1 111 ? 2.099 -11.304 15.838 1.00 71.25 111 GLY A N 1
ATOM 844 C CA . GLY A 1 111 ? 2.643 -11.830 14.586 1.00 71.25 111 GLY A CA 1
ATOM 845 C C . GLY A 1 111 ? 4.150 -11.620 14.428 1.00 71.25 111 GLY A C 1
ATOM 846 O O . GLY A 1 111 ? 4.790 -10.868 15.161 1.00 71.25 111 GLY A O 1
ATOM 847 N N . ASN A 1 112 ? 4.725 -12.311 13.446 1.00 79.75 112 ASN A N 1
ATOM 848 C CA . ASN A 1 112 ? 6.166 -12.370 13.240 1.00 79.75 112 ASN A CA 1
ATOM 849 C C . ASN A 1 112 ? 6.682 -11.090 12.544 1.00 79.75 112 ASN A C 1
ATOM 851 O O . ASN A 1 112 ? 6.709 -10.993 11.317 1.00 79.75 112 ASN A O 1
ATOM 855 N N . ILE A 1 113 ? 7.071 -10.087 13.340 1.00 86.56 113 ILE A N 1
ATOM 856 C CA . ILE A 1 113 ? 7.656 -8.819 12.859 1.00 86.56 113 ILE A CA 1
ATOM 857 C C . ILE A 1 113 ? 8.870 -9.085 11.957 1.00 86.56 113 ILE A C 1
ATOM 859 O O . ILE A 1 113 ? 9.003 -8.442 10.918 1.00 86.56 113 ILE A O 1
ATOM 863 N N . LEU A 1 114 ? 9.714 -10.062 12.311 1.00 88.19 114 LEU A N 1
ATOM 864 C CA . LEU A 1 114 ? 10.895 -10.430 11.523 1.00 88.19 114 LEU A CA 1
ATOM 865 C C . LEU A 1 114 ? 10.510 -10.980 10.148 1.00 88.19 114 LEU A C 1
ATOM 867 O O . LEU A 1 114 ? 11.121 -10.601 9.152 1.00 88.19 114 LEU A O 1
ATOM 871 N N . PHE A 1 115 ? 9.462 -11.806 10.073 1.00 88.44 115 PHE A N 1
ATOM 872 C CA . PHE A 1 115 ? 8.926 -12.278 8.795 1.00 88.44 115 PHE A CA 1
ATOM 873 C C . PHE A 1 115 ? 8.478 -11.110 7.916 1.00 88.44 115 PHE A C 1
ATOM 875 O O . PHE A 1 115 ? 8.843 -11.048 6.746 1.00 88.44 115 PHE A O 1
ATOM 882 N N . MET A 1 116 ? 7.737 -10.152 8.481 1.00 91.31 116 MET A N 1
ATOM 883 C CA . MET A 1 116 ? 7.278 -8.990 7.720 1.00 91.31 116 MET A CA 1
ATOM 884 C C . MET A 1 116 ? 8.432 -8.092 7.278 1.00 91.31 116 MET A C 1
ATOM 886 O O . MET A 1 116 ? 8.408 -7.601 6.156 1.00 91.31 116 MET A O 1
ATOM 890 N N . ILE A 1 117 ? 9.469 -7.905 8.097 1.00 92.62 117 ILE A N 1
ATOM 891 C CA . ILE A 1 117 ? 10.692 -7.212 7.666 1.00 92.62 117 ILE A CA 1
ATOM 892 C C . ILE A 1 117 ? 11.333 -7.958 6.488 1.00 92.62 117 ILE A C 1
ATOM 894 O O . ILE A 1 117 ? 11.619 -7.341 5.465 1.00 92.62 117 ILE A O 1
ATOM 898 N N . GLY A 1 118 ? 11.493 -9.281 6.589 1.00 93.69 118 GLY A N 1
ATOM 899 C CA . GLY A 1 118 ? 12.043 -10.112 5.515 1.00 93.69 118 GLY A CA 1
ATOM 900 C C . GLY A 1 118 ? 11.236 -10.027 4.216 1.00 93.69 118 GLY A C 1
ATOM 901 O O . GLY A 1 118 ? 11.814 -9.858 3.144 1.00 93.69 118 GLY A O 1
ATOM 902 N N . ALA A 1 119 ? 9.905 -10.062 4.302 1.00 91.56 119 ALA A N 1
ATOM 903 C CA . ALA A 1 119 ? 9.017 -9.913 3.151 1.00 91.56 119 ALA A CA 1
ATOM 904 C C . ALA A 1 119 ? 9.175 -8.539 2.475 1.00 91.56 119 ALA A C 1
ATOM 906 O O . ALA A 1 119 ? 9.304 -8.462 1.254 1.00 91.56 119 ALA A O 1
ATOM 907 N N . HIS A 1 120 ? 9.243 -7.459 3.257 1.00 94.88 120 HIS A N 1
ATOM 908 C CA . HIS A 1 120 ? 9.477 -6.111 2.737 1.00 94.88 120 HIS A CA 1
ATOM 909 C C . HIS A 1 120 ? 10.856 -5.967 2.081 1.00 94.88 120 HIS A C 1
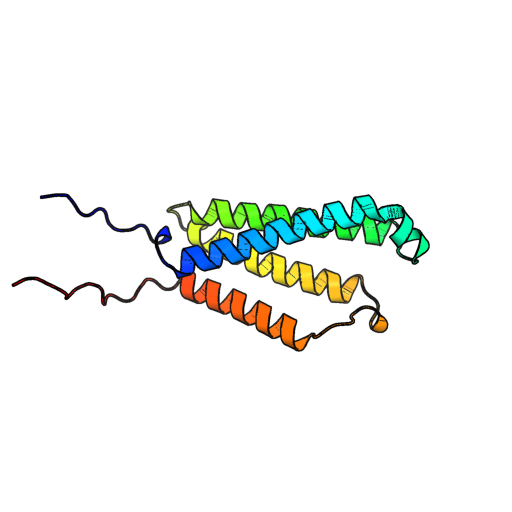ATOM 911 O O . HIS A 1 120 ? 10.963 -5.376 1.007 1.00 94.88 120 HIS A O 1
ATOM 917 N N . LEU A 1 121 ? 11.905 -6.540 2.680 1.00 95.31 121 LEU A N 1
ATOM 918 C CA . LEU A 1 121 ? 13.238 -6.574 2.075 1.00 95.31 121 LEU A CA 1
ATOM 919 C C . LEU A 1 121 ? 13.232 -7.339 0.749 1.00 95.31 121 LEU A C 1
ATOM 921 O O . LEU A 1 121 ? 13.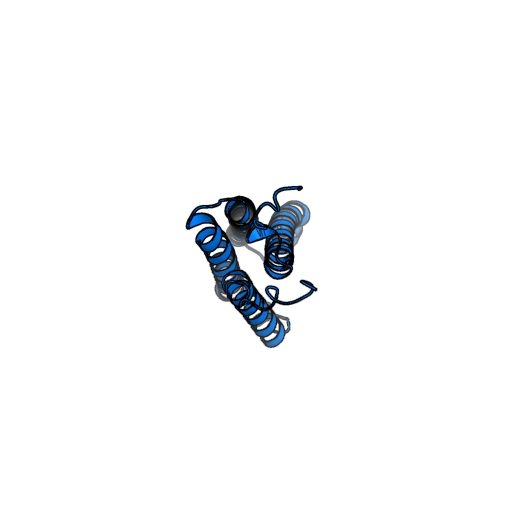840 -6.882 -0.217 1.00 95.31 121 LEU A O 1
ATOM 925 N N . LEU A 1 122 ? 12.503 -8.455 0.671 1.00 94.00 122 LEU A N 1
ATOM 926 C CA . LEU A 1 122 ? 12.333 -9.207 -0.569 1.00 94.00 122 LEU A CA 1
ATOM 927 C C . LEU A 1 122 ? 11.611 -8.380 -1.642 1.00 94.00 122 LEU A C 1
ATOM 929 O O . LEU A 1 122 ? 12.023 -8.396 -2.799 1.00 94.00 122 LEU A O 1
ATOM 933 N N . TRP A 1 123 ? 10.572 -7.624 -1.277 1.00 93.25 123 TRP A N 1
ATOM 934 C CA . TRP A 1 123 ? 9.877 -6.734 -2.214 1.00 93.25 123 TRP A CA 1
ATOM 935 C C . TRP A 1 123 ? 10.801 -5.635 -2.741 1.00 93.25 123 TRP A C 1
ATOM 937 O O . TRP A 1 123 ? 10.825 -5.378 -3.941 1.00 93.25 123 TRP A O 1
ATOM 947 N N . VAL A 1 124 ? 11.615 -5.027 -1.876 1.00 94.00 124 VAL A N 1
ATOM 948 C CA . VAL A 1 124 ? 12.616 -4.032 -2.291 1.00 94.00 124 VAL A CA 1
ATOM 949 C C . VAL A 1 124 ? 13.679 -4.664 -3.193 1.00 94.00 124 VAL A C 1
ATOM 951 O O . VAL A 1 124 ? 13.993 -4.104 -4.242 1.00 94.00 124 VAL A O 1
ATOM 954 N N . ALA A 1 125 ? 14.196 -5.845 -2.846 1.00 92.62 125 ALA A N 1
ATOM 955 C CA . ALA A 1 125 ? 15.164 -6.569 -3.673 1.00 92.62 125 ALA A CA 1
ATOM 956 C C . ALA A 1 125 ? 14.594 -6.895 -5.062 1.00 92.62 125 ALA A C 1
ATOM 958 O O . ALA A 1 125 ? 15.280 -6.741 -6.073 1.00 92.62 125 ALA A O 1
ATOM 959 N N . LEU A 1 126 ? 13.315 -7.268 -5.125 1.00 91.25 126 LEU A N 1
ATOM 960 C CA . LEU A 1 126 ? 12.610 -7.497 -6.377 1.00 91.25 126 LEU A CA 1
ATOM 961 C C . LEU A 1 126 ? 12.490 -6.217 -7.211 1.00 91.25 126 LEU A C 1
ATOM 963 O O . LEU A 1 126 ? 12.688 -6.258 -8.423 1.00 91.25 126 LEU A O 1
ATOM 967 N N . MET A 1 127 ? 12.226 -5.074 -6.575 1.00 90.62 127 MET A N 1
ATOM 968 C CA . MET A 1 127 ? 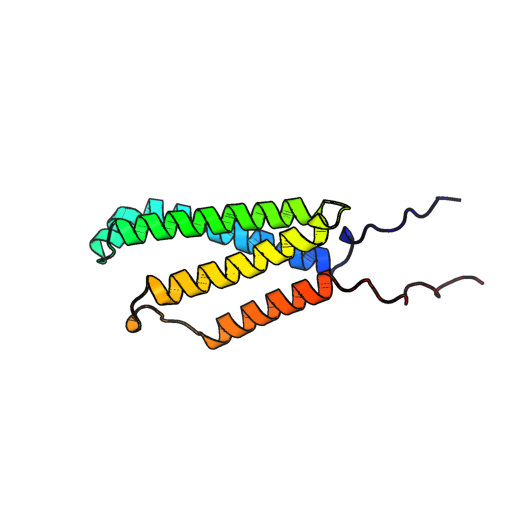12.193 -3.778 -7.257 1.00 90.62 127 MET A CA 1
ATOM 969 C C . MET A 1 127 ? 13.563 -3.362 -7.795 1.00 90.62 127 MET A C 1
ATOM 971 O O . MET A 1 127 ? 13.656 -2.834 -8.906 1.00 90.62 127 MET A O 1
ATOM 975 N N . VAL A 1 128 ? 14.639 -3.655 -7.061 1.00 91.00 128 VAL A N 1
ATOM 976 C CA . VAL A 1 128 ? 16.009 -3.483 -7.558 1.00 91.00 128 VAL A CA 1
ATOM 977 C C . VAL A 1 128 ? 16.225 -4.358 -8.794 1.00 91.00 128 VAL A C 1
ATOM 979 O O . VAL A 1 128 ? 16.570 -3.821 -9.848 1.00 91.00 128 VAL A O 1
ATOM 982 N N . ALA A 1 129 ? 15.924 -5.659 -8.718 1.00 88.19 129 ALA A N 1
ATOM 983 C CA . ALA A 1 129 ? 16.060 -6.593 -9.840 1.00 88.19 129 ALA A CA 1
ATOM 984 C C . ALA A 1 129 ? 15.229 -6.179 -11.068 1.00 88.19 129 ALA A C 1
ATOM 986 O O . ALA A 1 129 ? 15.719 -6.235 -12.192 1.00 88.19 129 ALA A O 1
ATOM 987 N N . PHE A 1 130 ? 14.009 -5.680 -10.856 1.00 83.12 130 PHE A N 1
ATOM 988 C CA . PHE A 1 130 ? 13.152 -5.113 -11.900 1.00 83.12 130 PHE A CA 1
ATOM 989 C C . PHE A 1 130 ? 13.779 -3.893 -12.600 1.00 83.12 130 PHE A C 1
ATOM 991 O O . PHE A 1 130 ? 13.546 -3.665 -13.787 1.00 83.12 130 PHE A O 1
ATOM 998 N N . THR A 1 131 ? 14.573 -3.088 -11.888 1.00 84.38 131 THR A N 1
ATOM 999 C CA . THR A 1 131 ? 15.169 -1.862 -12.450 1.00 84.38 131 THR A CA 1
ATOM 1000 C C . THR A 1 131 ? 16.542 -2.027 -13.082 1.00 84.38 131 THR A C 1
ATOM 1002 O O . THR A 1 131 ? 16.894 -1.208 -13.948 1.00 84.38 131 THR A O 1
ATOM 1005 N N . ILE A 1 132 ? 17.294 -3.058 -12.688 1.00 81.69 132 ILE A N 1
ATOM 1006 C CA . ILE A 1 132 ? 18.566 -3.418 -13.314 1.00 81.69 132 ILE A CA 1
ATOM 1007 C C . ILE A 1 132 ? 18.261 -3.918 -14.733 1.00 81.69 132 ILE A C 1
ATOM 1009 O O . ILE A 1 132 ? 17.471 -4.838 -14.932 1.00 81.69 132 ILE A O 1
ATOM 1013 N N . LYS A 1 133 ? 18.860 -3.283 -15.750 1.00 58.78 133 LYS A N 1
ATOM 1014 C CA . LYS A 1 133 ? 18.770 -3.780 -17.132 1.00 58.78 133 LYS A CA 1
ATOM 1015 C C . LYS A 1 133 ? 19.362 -5.196 -17.172 1.00 58.78 133 LYS A C 1
ATOM 1017 O O . LYS A 1 133 ? 20.410 -5.378 -16.552 1.00 58.78 133 LYS A O 1
ATOM 1022 N N . PRO A 1 134 ? 18.771 -6.162 -17.902 1.00 53.28 134 PRO A N 1
ATOM 1023 C CA . PRO A 1 134 ? 19.428 -7.446 -18.110 1.00 53.28 134 PRO A CA 1
ATOM 1024 C C . PRO A 1 134 ? 20.830 -7.177 -18.662 1.00 53.28 134 PRO A C 1
ATOM 1026 O O . PRO A 1 134 ? 20.991 -6.510 -19.687 1.00 53.28 134 PRO A O 1
ATOM 1029 N N . THR A 1 135 ? 21.848 -7.607 -17.921 1.00 42.41 135 THR A N 1
ATOM 1030 C CA . THR A 1 135 ? 23.227 -7.600 -18.388 1.00 42.41 135 THR A CA 1
ATOM 1031 C C . THR A 1 135 ? 23.278 -8.485 -19.621 1.00 42.41 135 THR A C 1
ATOM 1033 O O . THR A 1 135 ? 22.810 -9.620 -19.605 1.00 42.41 135 THR A O 1
ATOM 1036 N N . VAL A 1 136 ? 23.795 -7.920 -20.705 1.00 43.88 136 VAL A N 1
ATOM 1037 C CA . VAL A 1 136 ? 23.984 -8.551 -22.008 1.00 43.88 136 VAL A CA 1
ATOM 1038 C C . VAL A 1 136 ? 24.723 -9.883 -21.835 1.00 43.88 136 VAL A C 1
ATOM 1040 O O . VAL A 1 136 ? 25.942 -9.931 -21.735 1.00 43.88 136 VAL A O 1
ATOM 1043 N N . LYS A 1 137 ? 23.960 -10.969 -21.730 1.00 40.16 137 LYS A N 1
ATOM 1044 C CA . LYS A 1 137 ? 24.384 -12.358 -21.952 1.00 40.16 137 LYS A CA 1
ATOM 1045 C C . LYS A 1 137 ? 23.274 -13.159 -22.650 1.00 40.16 137 LYS A C 1
ATOM 1047 O O . LYS A 1 137 ? 23.179 -14.368 -22.506 1.00 40.16 137 LYS A O 1
ATOM 1052 N N . GLU A 1 138 ? 22.458 -12.460 -23.440 1.00 47.66 138 GLU A N 1
ATOM 1053 C CA . GLU A 1 138 ? 21.649 -13.033 -24.528 1.00 47.66 138 GLU A CA 1
ATOM 1054 C C . GLU A 1 138 ? 22.172 -12.570 -25.911 1.00 47.66 138 GLU A C 1
ATOM 1056 O O . GLU A 1 138 ? 21.477 -12.676 -26.912 1.00 47.66 138 GLU A O 1
ATOM 1061 N N . GLU A 1 139 ? 23.415 -12.075 -25.990 1.00 46.12 139 GLU A N 1
ATOM 1062 C CA . GLU A 1 139 ? 24.163 -11.901 -27.244 1.00 46.12 139 GLU A CA 1
ATOM 1063 C C . GLU A 1 139 ? 25.367 -12.846 -27.218 1.00 46.12 139 GLU A C 1
ATOM 1065 O O . GLU A 1 139 ? 26.443 -12.470 -26.775 1.00 46.12 139 GLU A O 1
ATOM 1070 N N . HIS A 1 140 ? 25.134 -14.107 -27.582 1.00 40.75 140 HIS A N 1
ATOM 1071 C CA . HIS A 1 140 ? 26.076 -15.063 -28.194 1.00 40.75 140 HIS A CA 1
ATOM 1072 C C . HIS A 1 140 ? 25.560 -16.484 -27.962 1.00 40.75 140 HIS A C 1
ATOM 1074 O O . HIS A 1 140 ? 26.099 -17.275 -27.194 1.00 40.75 140 HIS A O 1
ATOM 1080 N N . GLY A 1 141 ? 24.470 -16.792 -28.655 1.00 47.44 141 GLY A N 1
ATOM 1081 C CA . GLY A 1 141 ? 24.059 -18.151 -28.951 1.00 47.44 141 GLY A CA 1
ATOM 1082 C C . GLY A 1 141 ? 23.544 -18.169 -30.383 1.00 47.44 141 GLY A C 1
ATOM 1083 O O . GLY A 1 141 ? 22.490 -17.602 -30.642 1.00 47.44 141 GLY A O 1
ATOM 1084 N N . GLN A 1 142 ? 24.307 -18.820 -31.264 1.00 43.78 142 GLN A N 1
ATOM 1085 C CA . GLN A 1 142 ? 24.000 -19.170 -32.658 1.00 43.78 142 GLN A CA 1
ATOM 1086 C C . GLN A 1 142 ? 24.151 -18.066 -33.713 1.00 43.78 142 GLN A C 1
ATOM 1088 O O . GLN A 1 142 ? 23.193 -17.436 -34.156 1.00 43.78 142 GLN A O 1
ATOM 1093 N N . GLY A 1 143 ? 25.388 -17.938 -34.185 1.00 39.16 143 GLY A N 1
ATOM 1094 C CA . GLY A 1 143 ? 25.688 -17.667 -35.585 1.00 39.16 143 GLY A CA 1
ATOM 1095 C C . GLY A 1 143 ? 26.845 -18.577 -35.980 1.00 39.16 143 GLY A C 1
ATOM 1096 O O . GLY A 1 143 ? 27.992 -18.204 -35.749 1.00 39.16 143 GLY A O 1
ATOM 1097 N N . ASP A 1 144 ? 26.515 -19.776 -36.462 1.00 38.16 144 ASP A N 1
ATOM 1098 C CA . ASP A 1 144 ? 27.376 -20.484 -37.416 1.00 38.16 144 ASP A CA 1
ATOM 1099 C C . ASP A 1 144 ? 27.320 -19.740 -38.761 1.00 38.16 144 ASP A C 1
ATOM 1101 O O . ASP A 1 144 ? 26.214 -19.249 -39.110 1.00 38.16 144 ASP A O 1
#

Secondary structure (DSSP, 8-state):
----PPPPGGGSHHHHHHHHHHHHHHHHHHHHHHHHHHTHHHHHHTT--HHHHHHHHHHHHHHHHHHHHHHHHHT-SSTHHHHHHHHHHHHHHHHHHHHHHHTS-TTT--S-HHHHHHHHHHHHHHHHHHHSPPPS-SS-S---

Foldseek 3Di:
DDPPDPDQLCPDPLVVVLLVVLVVQLVQLVCQLVVLVVCVVVVVVVVADPVLSVVSNVLSVVSNVLSVQLNVQCPDPDPSVLVSSVCSLVVSLVSVVCNLVPRADPVRNDDDPVVSVVVSVVSVVSSVVSPDDPDPPVPDDDDD